Protein AF-A0A154BWI6-F1 (afdb_monomer_lite)

Sequence (62 aa):
MNQIVLRCNDGMFEVMMPNQNNDDVGVYKFKDYEEAFVLALEFSFKLGVPVQNQHLVCNIDK

Secondary structure (DSSP, 8-state):
--SEEEEEETTEEEEEEE-SSTT-EEEEEESSHHHHHHHHHHHHHHHT--EEEE--------

Organism: Anaerosporomusa subterr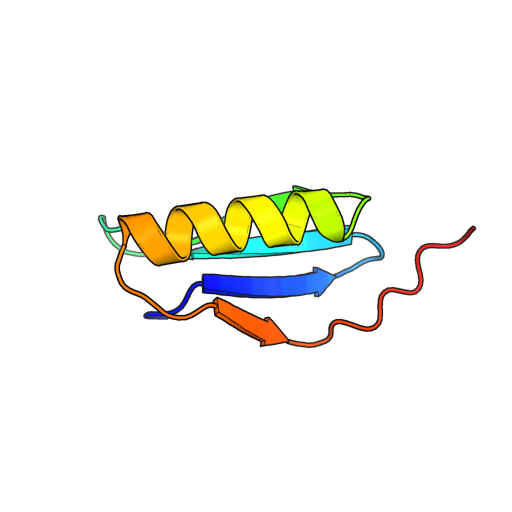anea (NCBI:txid1794912)

Foldseek 3Di:
DQAWEFADDPLWTWTWDDDPPPDDTDIDTHNDPVVSVVVRVVVCVVSVHYYDYDHHDGPNPD

Radius of gyration: 11.39 Å; chains: 1; bounding box: 31×15×32 Å

pLDDT: mean 83.65, std 12.73, range [50.25, 95.75]

Structure (mmCIF, N/CA/C/O backbone):
data_AF-A0A154BWI6-F1
#
_entry.id   AF-A0A154BWI6-F1
#
loop_
_atom_site.group_PDB
_atom_site.id
_atom_site.type_symbol
_atom_site.label_atom_id
_atom_site.label_alt_id
_atom_site.label_comp_id
_atom_site.label_asym_id
_atom_site.label_entity_id
_atom_site.label_seq_id
_atom_site.pdbx_PDB_ins_code
_atom_site.Cartn_x
_atom_site.Cartn_y
_atom_site.Cartn_z
_atom_site.occupancy
_atom_site.B_iso_or_equiv
_atom_site.auth_seq_id
_atom_site.auth_comp_id
_atom_site.auth_asym_id
_atom_site.auth_atom_id
_atom_site.pdbx_PDB_model_num
ATOM 1 N N . MET A 1 1 ? -14.483 -6.093 3.678 1.00 56.62 1 MET A N 1
ATOM 2 C CA . MET A 1 1 ? -13.076 -6.555 3.750 1.00 56.62 1 MET A CA 1
ATOM 3 C C . MET A 1 1 ? -12.443 -5.818 4.924 1.00 56.62 1 MET A C 1
ATOM 5 O O . MET A 1 1 ? -12.429 -4.607 4.860 1.00 56.62 1 MET A O 1
ATOM 9 N N . ASN A 1 2 ? -12.050 -6.469 6.028 1.00 73.56 2 ASN A N 1
ATOM 10 C CA . ASN A 1 2 ? -11.651 -5.764 7.271 1.00 73.56 2 ASN A CA 1
ATOM 11 C C . ASN A 1 2 ? -10.133 -5.497 7.365 1.00 73.56 2 ASN A C 1
ATOM 13 O O . ASN A 1 2 ? -9.548 -5.536 8.443 1.00 73.56 2 ASN A O 1
ATOM 17 N N . GLN A 1 3 ? -9.480 -5.333 6.217 1.00 81.62 3 GLN A N 1
ATOM 18 C CA . GLN A 1 3 ? -8.028 -5.232 6.078 1.00 81.62 3 GLN A CA 1
ATOM 19 C C . GLN A 1 3 ? -7.708 -4.165 5.035 1.00 81.62 3 GLN A C 1
ATOM 21 O O . GLN A 1 3 ? -8.517 -3.928 4.135 1.00 81.62 3 GLN A O 1
ATOM 26 N N . ILE A 1 4 ? -6.534 -3.549 5.153 1.00 91.06 4 ILE A N 1
ATOM 27 C CA . ILE A 1 4 ? -5.990 -2.680 4.107 1.00 91.06 4 ILE A CA 1
ATOM 28 C C . ILE A 1 4 ? -5.281 -3.583 3.111 1.00 91.06 4 ILE A C 1
ATOM 30 O O . ILE A 1 4 ? -4.410 -4.345 3.516 1.00 91.06 4 ILE A O 1
ATOM 34 N N . VAL A 1 5 ? -5.628 -3.519 1.830 1.00 92.19 5 VAL A N 1
ATOM 35 C CA . VAL A 1 5 ? -4.952 -4.329 0.809 1.00 92.19 5 VAL A CA 1
ATOM 36 C C . VAL A 1 5 ? -3.984 -3.452 0.034 1.00 92.19 5 VAL A C 1
ATOM 38 O O . VAL A 1 5 ? -4.409 -2.479 -0.580 1.00 92.19 5 VAL A O 1
ATOM 41 N N . LEU A 1 6 ? -2.701 -3.809 0.044 1.00 93.19 6 LEU A N 1
ATOM 42 C CA . LEU A 1 6 ? -1.703 -3.267 -0.872 1.00 93.19 6 LEU A CA 1
ATOM 43 C C . LEU A 1 6 ? -1.501 -4.277 -2.000 1.00 93.19 6 LEU A C 1
ATOM 45 O O . LEU A 1 6 ? -1.090 -5.417 -1.755 1.00 93.19 6 LEU A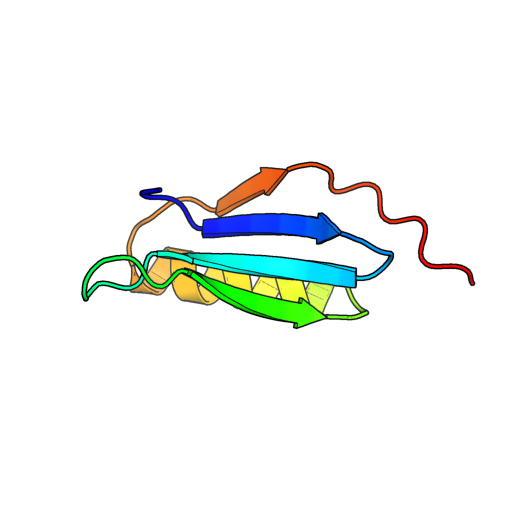 O 1
ATOM 49 N N . ARG A 1 7 ? -1.799 -3.871 -3.234 1.00 92.75 7 ARG A N 1
ATOM 50 C CA . ARG A 1 7 ? -1.654 -4.733 -4.411 1.00 92.75 7 ARG A CA 1
ATOM 51 C C . ARG A 1 7 ? -1.041 -4.020 -5.594 1.00 92.75 7 ARG A C 1
ATOM 53 O O . ARG A 1 7 ? -1.147 -2.808 -5.676 1.00 92.75 7 ARG A O 1
ATOM 60 N N . CYS A 1 8 ? -0.457 -4.755 -6.531 1.00 91.25 8 CYS A N 1
ATOM 61 C CA . CYS A 1 8 ? -0.240 -4.220 -7.870 1.00 91.25 8 CYS A CA 1
ATOM 62 C C . CYS A 1 8 ? -1.436 -4.557 -8.765 1.00 91.25 8 CYS A C 1
ATOM 64 O O . CYS A 1 8 ? -1.908 -5.696 -8.771 1.00 91.25 8 CYS A O 1
ATOM 66 N N . ASN A 1 9 ? -1.902 -3.579 -9.534 1.00 89.31 9 ASN A N 1
ATOM 67 C CA . ASN A 1 9 ? -2.899 -3.752 -10.579 1.00 89.31 9 ASN A CA 1
ATOM 68 C C . ASN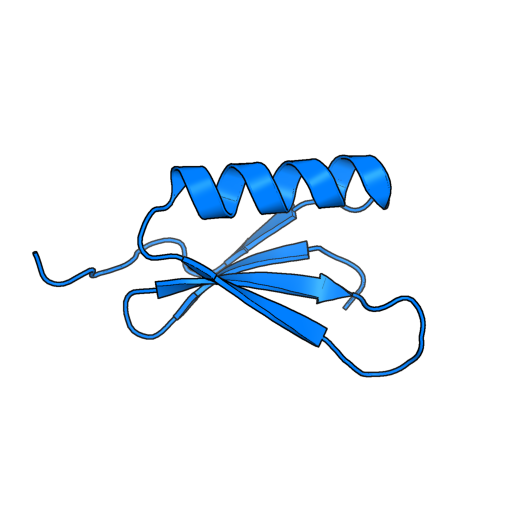 A 1 9 ? -2.564 -2.834 -11.766 1.00 89.31 9 ASN A C 1
ATOM 70 O O . ASN A 1 9 ? -2.300 -1.651 -11.565 1.00 89.31 9 ASN A O 1
ATOM 74 N N . ASP A 1 10 ? -2.554 -3.375 -12.986 1.00 86.94 10 ASP A N 1
ATOM 75 C CA . ASP A 1 10 ? -2.271 -2.634 -14.230 1.00 86.94 10 ASP A CA 1
ATOM 76 C C . ASP A 1 10 ? -1.008 -1.741 -14.174 1.00 86.94 10 ASP A C 1
ATOM 78 O O . ASP A 1 10 ? -1.011 -0.599 -14.631 1.00 86.94 10 ASP A O 1
ATOM 82 N N . GLY A 1 11 ? 0.078 -2.243 -13.571 1.00 86.56 11 GLY A N 1
ATOM 83 C CA . GLY A 1 11 ? 1.349 -1.509 -13.455 1.00 86.56 11 GLY A CA 1
ATOM 84 C C . GLY A 1 11 ? 1.348 -0.385 -12.411 1.00 86.56 11 GLY A C 1
ATOM 85 O O . GLY A 1 11 ? 2.255 0.443 -12.404 1.00 86.56 11 GLY A O 1
ATOM 86 N N . MET A 1 12 ? 0.345 -0.343 -11.531 1.00 91.50 12 MET A N 1
ATOM 87 C CA . MET A 1 12 ? 0.218 0.634 -10.450 1.00 91.50 12 MET A CA 1
ATOM 88 C C . MET A 1 12 ? 0.032 -0.078 -9.109 1.00 91.50 12 MET A C 1
ATOM 90 O O . MET A 1 12 ? -0.687 -1.073 -9.017 1.00 91.50 12 MET A O 1
ATOM 94 N N . PHE A 1 13 ? 0.621 0.458 -8.044 1.00 92.75 13 PHE A N 1
ATOM 95 C CA . PHE A 1 13 ? 0.345 0.002 -6.685 1.00 92.75 13 PHE A CA 1
ATOM 96 C C . PHE A 1 13 ? -0.955 0.631 -6.181 1.00 92.75 13 PHE A C 1
ATOM 98 O O . PHE A 1 13 ? -1.099 1.850 -6.155 1.00 92.75 13 PHE A O 1
ATOM 105 N N . GLU A 1 14 ? -1.914 -0.195 -5.785 1.00 93.75 14 GLU A N 1
ATOM 106 C CA . GLU A 1 14 ? -3.211 0.199 -5.254 1.00 93.75 14 GLU A CA 1
ATOM 107 C C . GLU A 1 14 ? -3.293 -0.112 -3.756 1.00 93.75 14 GLU A C 1
ATOM 109 O O . GLU A 1 14 ? -3.079 -1.252 -3.336 1.00 93.75 14 GLU A O 1
ATOM 114 N N . VAL A 1 15 ? -3.654 0.892 -2.956 1.00 93.56 15 VAL A N 1
ATOM 115 C CA . VAL A 1 15 ? -4.008 0.744 -1.541 1.00 93.56 15 VAL A CA 1
ATOM 116 C C . VAL A 1 15 ? -5.526 0.799 -1.426 1.00 93.56 15 VAL A C 1
ATOM 118 O O . VAL A 1 15 ? -6.134 1.839 -1.681 1.00 93.56 15 VAL A O 1
ATOM 121 N N . MET A 1 16 ? -6.135 -0.323 -1.057 1.00 91.62 16 MET A N 1
ATOM 122 C CA . MET A 1 16 ? -7.571 -0.458 -0.828 1.00 91.62 16 MET A CA 1
ATOM 123 C C . MET A 1 16 ? -7.870 -0.377 0.667 1.00 91.62 16 MET A C 1
ATOM 125 O O . MET A 1 16 ? -7.347 -1.178 1.444 1.00 91.62 16 MET A O 1
ATOM 129 N N . MET A 1 17 ? -8.730 0.554 1.071 1.00 87.44 17 MET A N 1
ATOM 130 C CA . MET A 1 17 ? -9.105 0.758 2.473 1.00 87.44 17 MET A CA 1
ATOM 131 C C . MET A 1 17 ? -10.565 0.391 2.740 1.00 87.44 17 MET A C 1
ATOM 133 O O . MET A 1 17 ? -11.432 0.720 1.927 1.00 87.44 17 MET A O 1
ATOM 137 N N . PRO A 1 18 ? -10.869 -0.210 3.903 1.00 75.38 18 PRO A N 1
ATOM 138 C CA . PRO A 1 18 ? -12.242 -0.331 4.371 1.00 75.38 18 PRO A CA 1
ATOM 139 C C . PRO A 1 18 ? -12.781 1.045 4.769 1.00 75.38 18 PRO A C 1
ATOM 141 O O . PRO A 1 18 ? -12.238 1.682 5.672 1.00 75.38 18 PRO A O 1
ATOM 144 N N . ASN A 1 19 ? -13.851 1.513 4.127 1.00 69.31 19 ASN A N 1
ATOM 145 C CA . ASN A 1 19 ? -14.564 2.691 4.609 1.00 69.31 19 ASN A CA 1
ATOM 146 C C . ASN A 1 19 ? -15.438 2.307 5.815 1.00 69.31 19 ASN A C 1
ATOM 148 O O . ASN A 1 19 ? -16.102 1.271 5.808 1.00 69.31 19 ASN A O 1
ATOM 152 N N . GLN A 1 20 ? -15.435 3.140 6.860 1.00 58.88 20 GLN A N 1
ATOM 153 C CA . GLN A 1 20 ? -16.241 2.922 8.070 1.00 58.88 20 GLN A CA 1
ATOM 154 C C . GLN A 1 20 ? -17.746 3.136 7.824 1.00 58.88 20 GLN A C 1
ATOM 156 O O . GLN A 1 20 ? -18.563 2.722 8.642 1.00 58.88 20 GLN A O 1
ATOM 161 N N . ASN A 1 21 ? -18.113 3.723 6.681 1.00 57.00 21 ASN A N 1
ATOM 162 C CA . ASN A 1 21 ? -19.491 3.931 6.254 1.00 57.00 21 ASN A CA 1
ATOM 163 C C . ASN A 1 21 ? -19.774 3.094 4.994 1.00 57.00 21 ASN A C 1
ATOM 165 O O . ASN A 1 21 ? -19.516 3.558 3.892 1.00 57.00 21 ASN A O 1
ATOM 169 N N . ASN A 1 22 ? -20.242 1.857 5.206 1.00 50.25 22 ASN A N 1
ATOM 170 C CA . ASN A 1 22 ? -20.858 0.902 4.266 1.00 50.25 22 ASN A CA 1
ATOM 171 C C . ASN A 1 22 ? -20.476 0.978 2.767 1.00 50.25 22 ASN A C 1
ATOM 173 O O . ASN A 1 22 ? -20.891 1.870 2.037 1.00 50.25 22 ASN A O 1
ATOM 177 N N . ASP A 1 23 ? -19.810 -0.092 2.320 1.00 56.53 23 ASP A N 1
ATOM 178 C CA . ASP A 1 23 ? -19.630 -0.578 0.939 1.00 56.53 23 ASP A CA 1
ATOM 179 C C . ASP A 1 23 ? -18.631 0.123 0.009 1.00 56.53 23 ASP A C 1
ATOM 181 O O . ASP A 1 23 ? -18.160 -0.518 -0.934 1.00 56.53 23 ASP A O 1
ATOM 185 N N . ASP A 1 24 ? -18.192 1.347 0.298 1.00 56.81 24 ASP A N 1
ATOM 186 C CA . ASP A 1 24 ? -17.136 1.967 -0.508 1.00 56.81 24 ASP A CA 1
ATOM 187 C C . ASP A 1 24 ? -15.741 1.494 -0.081 1.00 56.81 24 ASP A C 1
ATOM 189 O O . ASP A 1 24 ? -15.338 1.587 1.079 1.00 56.81 24 ASP A O 1
ATOM 193 N N . VAL A 1 25 ? -14.960 0.997 -1.038 1.00 73.81 25 VAL A N 1
ATOM 194 C CA . VAL A 1 25 ? -13.530 0.747 -0.851 1.00 73.81 25 VAL A CA 1
ATOM 195 C C . VAL A 1 25 ? -12.775 1.921 -1.451 1.00 73.81 25 VAL A C 1
ATOM 197 O O . VAL A 1 25 ? -12.789 2.118 -2.665 1.00 73.81 25 VAL A O 1
ATOM 200 N N . GLY A 1 26 ? -12.101 2.704 -0.608 1.00 83.44 26 GLY A N 1
ATOM 201 C CA . GLY A 1 26 ? -11.209 3.756 -1.093 1.00 83.44 26 GLY A CA 1
ATOM 202 C C . GLY A 1 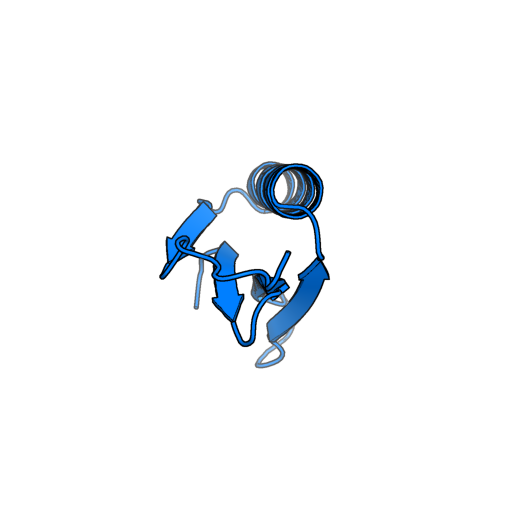26 ? -10.000 3.120 -1.773 1.00 83.44 26 GLY A C 1
ATOM 203 O O . GLY A 1 26 ? -9.285 2.361 -1.121 1.00 83.44 26 GLY A O 1
ATOM 204 N N . VAL A 1 27 ? -9.779 3.402 -3.061 1.00 90.69 27 VAL A N 1
ATOM 205 C CA . VAL A 1 27 ? -8.628 2.897 -3.827 1.00 90.69 27 VAL A CA 1
ATOM 206 C C . VAL A 1 27 ? -7.696 4.052 -4.172 1.00 90.69 27 VAL A C 1
ATOM 208 O O . VAL A 1 27 ? -8.072 4.963 -4.908 1.00 90.69 27 VAL A O 1
ATOM 211 N N . TYR A 1 28 ? -6.466 3.992 -3.672 1.00 92.12 28 TYR A N 1
ATOM 212 C CA . TYR A 1 28 ? -5.422 4.989 -3.912 1.00 92.12 28 TYR A CA 1
ATOM 213 C C . TYR A 1 28 ? -4.341 4.368 -4.785 1.00 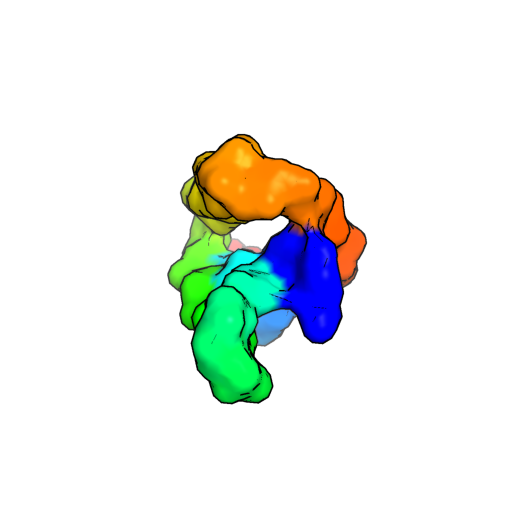92.12 28 TYR A C 1
ATOM 215 O O . TYR A 1 28 ? -3.862 3.287 -4.456 1.00 92.12 28 TYR A O 1
ATOM 223 N N . LYS A 1 29 ? -3.977 5.019 -5.894 1.00 93.56 29 LYS A N 1
ATOM 224 C CA . LYS A 1 29 ? -3.036 4.471 -6.882 1.00 93.56 29 LYS A CA 1
ATOM 225 C C . LYS A 1 29 ? -1.707 5.218 -6.866 1.00 93.56 29 LYS A C 1
ATOM 227 O O . LYS A 1 29 ? -1.701 6.445 -6.891 1.00 93.56 29 LYS A O 1
ATOM 232 N N .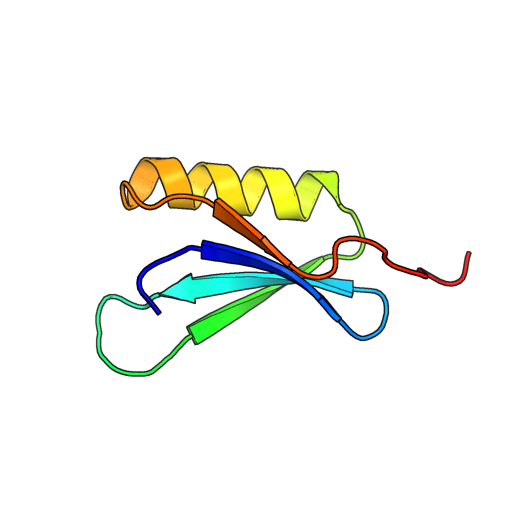 PHE A 1 30 ? -0.612 4.472 -6.930 1.00 92.38 30 PHE A N 1
ATOM 233 C CA . PHE A 1 30 ? 0.761 4.966 -6.881 1.00 92.38 30 PHE A CA 1
ATOM 234 C C . PHE A 1 30 ? 1.605 4.314 -7.973 1.00 92.38 30 PHE A C 1
ATOM 236 O O . PHE A 1 30 ? 1.385 3.156 -8.330 1.00 92.38 30 PHE A O 1
ATOM 243 N N . LYS A 1 31 ? 2.582 5.057 -8.498 1.00 90.94 31 LYS A N 1
ATOM 244 C CA . LYS A 1 31 ? 3.623 4.492 -9.374 1.00 90.94 31 LYS A CA 1
ATOM 245 C C . LYS A 1 31 ? 4.771 3.887 -8.574 1.00 90.94 31 LYS A C 1
ATOM 247 O O . LYS A 1 31 ? 5.411 2.956 -9.042 1.00 90.94 31 LYS A O 1
ATOM 252 N N . ASP A 1 32 ? 5.021 4.427 -7.389 1.00 90.81 32 ASP A N 1
ATOM 253 C CA . ASP A 1 32 ? 6.099 4.004 -6.513 1.00 90.81 32 ASP A CA 1
ATOM 254 C C . ASP A 1 32 ? 5.581 3.094 -5.389 1.00 90.81 32 ASP A C 1
ATOM 256 O O . ASP A 1 32 ? 4.494 3.307 -4.841 1.00 90.81 32 ASP A O 1
ATOM 260 N N . TYR A 1 33 ? 6.350 2.052 -5.070 1.00 90.12 33 TYR A N 1
ATOM 261 C CA . TYR A 1 33 ? 5.988 1.094 -4.025 1.00 90.12 33 TYR A CA 1
ATOM 262 C C . TYR A 1 33 ? 6.115 1.699 -2.625 1.00 90.12 33 TYR A C 1
ATOM 264 O O . TYR A 1 33 ? 5.274 1.417 -1.769 1.00 90.12 33 TYR A O 1
ATOM 272 N N . GLU A 1 34 ? 7.150 2.503 -2.373 1.00 92.94 34 GLU A N 1
ATOM 273 C CA . GLU A 1 34 ? 7.410 3.065 -1.048 1.00 92.94 34 GLU A CA 1
ATOM 274 C C . GLU A 1 34 ? 6.297 4.036 -0.657 1.00 92.94 34 GLU A C 1
ATOM 276 O O . GLU A 1 34 ? 5.779 3.945 0.456 1.00 92.94 34 GLU A O 1
ATOM 281 N N . GLU A 1 35 ? 5.844 4.884 -1.587 1.00 94.56 35 GLU A N 1
ATOM 282 C CA . GLU A 1 35 ? 4.701 5.779 -1.357 1.00 94.56 35 GLU A CA 1
ATOM 283 C C . GLU A 1 35 ? 3.422 5.004 -0.995 1.00 94.56 35 GLU A C 1
ATOM 285 O O . GLU A 1 35 ? 2.747 5.320 -0.007 1.00 94.56 35 GLU A O 1
ATOM 290 N N . ALA A 1 36 ? 3.111 3.947 -1.753 1.00 93.88 36 ALA A N 1
ATOM 291 C CA . ALA A 1 36 ? 1.950 3.099 -1.492 1.00 93.88 36 ALA A CA 1
ATOM 292 C C . ALA A 1 36 ? 2.056 2.384 -0.135 1.00 93.88 36 ALA A C 1
ATOM 294 O O . ALA A 1 36 ? 1.077 2.286 0.612 1.00 93.88 36 ALA A O 1
ATOM 295 N N . PHE A 1 37 ? 3.251 1.895 0.197 1.00 93.88 37 PHE A N 1
ATOM 296 C CA . PHE A 1 37 ? 3.519 1.180 1.438 1.00 93.88 37 PHE A CA 1
ATOM 297 C C . PHE A 1 37 ? 3.425 2.098 2.662 1.00 93.88 37 PHE A C 1
ATOM 299 O O . PHE A 1 37 ? 2.797 1.723 3.655 1.00 93.88 37 PHE A O 1
ATOM 306 N N . VAL A 1 38 ? 3.973 3.315 2.585 1.00 95.75 38 VAL A N 1
ATOM 307 C CA . VAL A 1 38 ? 3.864 4.321 3.653 1.00 95.75 38 VAL A CA 1
ATOM 308 C C . VAL A 1 38 ? 2.400 4.658 3.921 1.00 95.75 38 VAL A C 1
ATOM 310 O O . VAL A 1 38 ? 1.970 4.597 5.075 1.00 95.75 38 VAL A O 1
ATOM 313 N N . LEU A 1 39 ? 1.605 4.920 2.876 1.00 94.19 39 LEU A N 1
ATOM 314 C CA . LEU A 1 39 ? 0.181 5.202 3.055 1.00 94.19 39 LEU A CA 1
ATOM 315 C C . LEU A 1 39 ? -0.546 4.017 3.716 1.00 94.19 39 LEU A C 1
ATOM 317 O O . LEU A 1 39 ? -1.311 4.207 4.664 1.00 94.19 39 LEU A O 1
ATOM 321 N N . ALA A 1 40 ? -0.292 2.788 3.254 1.00 93.38 40 ALA A N 1
ATOM 322 C CA . ALA A 1 40 ? -0.908 1.591 3.824 1.00 93.38 40 ALA A CA 1
ATOM 323 C C . ALA A 1 40 ? -0.580 1.424 5.321 1.00 93.38 40 ALA A C 1
ATOM 325 O O . ALA A 1 40 ? -1.471 1.098 6.111 1.00 93.38 40 ALA A O 1
ATOM 326 N N . LEU A 1 41 ? 0.665 1.698 5.729 1.00 94.12 41 LEU A N 1
ATOM 327 C CA . LEU A 1 41 ? 1.073 1.672 7.136 1.00 94.12 41 LEU A CA 1
ATOM 328 C C . LEU A 1 41 ? 0.389 2.763 7.964 1.00 94.12 41 LEU A C 1
ATOM 330 O O . LEU A 1 41 ? -0.097 2.471 9.057 1.00 94.12 41 LEU A O 1
ATOM 334 N N . GLU A 1 42 ? 0.300 3.997 7.464 1.00 93.81 42 GLU A N 1
ATOM 335 C CA . GLU A 1 42 ? -0.378 5.079 8.188 1.00 93.81 42 GLU A CA 1
ATOM 336 C C . GLU A 1 42 ? -1.833 4.731 8.511 1.00 93.81 42 GLU A C 1
ATOM 338 O O . GLU A 1 42 ? -2.299 4.949 9.634 1.00 93.81 42 GLU A O 1
ATOM 343 N N . PHE A 1 43 ? -2.557 4.172 7.541 1.00 90.56 43 PHE A N 1
ATOM 344 C CA . PHE A 1 43 ? -3.929 3.731 7.767 1.00 90.56 43 PHE A CA 1
ATOM 345 C C . PHE A 1 43 ? -3.999 2.505 8.670 1.00 90.56 43 PHE A C 1
ATOM 347 O O . PHE A 1 43 ? -4.911 2.423 9.490 1.00 90.56 43 PHE A O 1
ATOM 354 N N . SER A 1 44 ? -3.032 1.591 8.577 1.00 91.75 44 SER A N 1
ATOM 355 C CA . SER A 1 44 ? -2.951 0.431 9.468 1.00 91.75 44 SER A CA 1
ATOM 356 C C . SER A 1 44 ? -2.846 0.867 10.926 1.00 91.75 44 SER A C 1
ATOM 358 O O . SER A 1 44 ? -3.612 0.388 11.763 1.00 91.75 44 SER A O 1
ATOM 360 N N . PHE A 1 45 ? -1.998 1.859 11.216 1.00 91.81 45 PHE A N 1
ATOM 361 C CA . PHE A 1 45 ? -1.890 2.448 12.550 1.00 91.81 45 PHE A CA 1
ATOM 362 C C . PHE A 1 45 ? -3.161 3.186 12.981 1.00 91.81 45 PHE A C 1
ATOM 364 O O . PHE A 1 45 ? -3.609 3.009 14.112 1.00 91.81 45 PHE A O 1
ATOM 371 N N . LYS A 1 46 ? -3.761 3.994 12.097 1.00 89.75 46 LYS A N 1
ATOM 372 C CA . LYS A 1 46 ? -4.972 4.776 12.417 1.00 89.75 46 LYS A CA 1
ATOM 373 C C . LYS A 1 46 ? -6.200 3.898 12.671 1.00 89.75 46 LYS A C 1
ATOM 375 O O . LYS A 1 46 ? -7.016 4.229 13.525 1.00 89.75 46 LYS A O 1
ATOM 380 N N . LEU A 1 47 ? -6.348 2.811 11.917 1.00 86.44 47 LEU A N 1
ATOM 381 C CA . LEU A 1 47 ? -7.529 1.944 11.946 1.00 86.44 47 LEU A CA 1
ATOM 382 C C . LEU A 1 47 ? -7.337 0.692 12.814 1.00 86.44 47 LEU A C 1
ATOM 384 O O . LEU A 1 47 ? -8.313 0.002 13.095 1.00 86.44 47 LEU A O 1
ATOM 388 N N . GLY A 1 48 ? -6.103 0.378 13.222 1.00 89.56 48 GLY A N 1
ATOM 389 C CA . GLY A 1 48 ? -5.793 -0.839 13.975 1.00 89.56 48 GLY A CA 1
ATOM 390 C C . GLY A 1 48 ? -6.018 -2.123 13.169 1.00 89.56 48 GLY A C 1
ATOM 391 O O . GLY A 1 48 ? -6.282 -3.175 13.748 1.00 89.56 48 GLY A O 1
ATOM 392 N N . VAL A 1 49 ? -5.948 -2.042 11.836 1.00 88.94 49 VAL A N 1
ATOM 393 C CA . VAL A 1 49 ? -6.147 -3.181 10.925 1.00 88.94 49 VAL A CA 1
ATOM 394 C C . VAL A 1 49 ? -4.840 -3.525 10.215 1.00 88.94 49 VAL A C 1
ATOM 396 O O . VAL A 1 49 ? -4.071 -2.621 9.891 1.00 88.94 49 VAL A O 1
ATOM 399 N N . PRO A 1 50 ? -4.555 -4.808 9.947 1.00 90.44 50 PRO A N 1
ATOM 400 C CA . PRO A 1 50 ? -3.322 -5.189 9.274 1.00 90.44 50 PRO A CA 1
ATOM 401 C C . PRO A 1 50 ? -3.331 -4.785 7.793 1.00 90.44 50 PRO A C 1
ATOM 403 O O . PRO A 1 50 ? -4.387 -4.733 7.151 1.00 90.44 50 PRO A O 1
ATOM 406 N N . VAL A 1 51 ? -2.131 -4.564 7.251 1.00 91.69 51 VAL A N 1
ATOM 407 C CA . VAL A 1 51 ? -1.899 -4.493 5.803 1.00 91.69 51 VAL A CA 1
ATOM 408 C C . VAL A 1 51 ? -1.765 -5.911 5.253 1.00 91.69 51 VAL A C 1
ATOM 410 O O . VAL A 1 51 ? -0.944 -6.698 5.726 1.00 91.69 51 VAL A O 1
ATOM 413 N N . GLN A 1 52 ? -2.557 -6.235 4.240 1.00 91.50 52 GLN A N 1
ATOM 414 C CA . GLN A 1 52 ? -2.469 -7.464 3.471 1.00 91.50 52 GLN A CA 1
ATOM 415 C C . GLN A 1 52 ? -1.834 -7.169 2.114 1.00 91.50 52 GLN A C 1
ATOM 417 O O . GLN A 1 52 ? -2.376 -6.427 1.300 1.00 91.50 52 GLN A O 1
ATOM 422 N N . ASN A 1 53 ? -0.703 -7.810 1.850 1.00 88.69 53 ASN A N 1
ATOM 423 C CA . ASN A 1 53 ? -0.031 -7.727 0.563 1.00 88.69 53 ASN A CA 1
ATOM 424 C C . ASN A 1 53 ? -0.625 -8.761 -0.402 1.00 88.69 53 ASN A C 1
ATOM 426 O O . ASN A 1 53 ? -0.614 -9.957 -0.104 1.00 88.69 53 ASN A O 1
ATOM 430 N N . GLN A 1 54 ? -1.122 -8.325 -1.559 1.00 83.12 54 GLN A N 1
ATOM 431 C CA . GLN A 1 54 ? -1.655 -9.206 -2.605 1.00 83.12 54 GLN A CA 1
ATOM 432 C C . GLN A 1 54 ? -1.011 -8.859 -3.947 1.00 83.12 54 GLN A C 1
ATOM 434 O O . GLN A 1 54 ? -1.007 -7.705 -4.333 1.00 83.12 54 GLN A O 1
ATOM 439 N N . HIS A 1 55 ? -0.477 -9.835 -4.685 1.00 79.25 55 HIS A N 1
ATOM 440 C CA . HIS A 1 55 ? 0.090 -9.588 -6.023 1.00 79.25 55 HIS A CA 1
ATOM 441 C C . HIS A 1 55 ? 1.094 -8.410 -6.072 1.00 79.25 55 HIS A C 1
ATOM 443 O O . HIS A 1 55 ? 0.955 -7.511 -6.887 1.00 79.25 55 HIS A O 1
ATOM 449 N N . LEU A 1 56 ? 2.106 -8.381 -5.193 1.00 75.50 56 LEU A N 1
ATOM 450 C CA . LEU A 1 56 ? 3.081 -7.272 -5.126 1.00 75.50 56 LEU A CA 1
ATOM 451 C C . LEU A 1 56 ? 4.081 -7.210 -6.293 1.00 75.50 56 LEU A C 1
ATOM 453 O O . LEU A 1 56 ? 4.856 -6.260 -6.389 1.00 75.50 56 LEU A O 1
ATOM 457 N N . VAL A 1 57 ? 4.100 -8.212 -7.171 1.00 78.12 57 VAL A N 1
ATOM 458 C CA . VAL A 1 57 ? 4.960 -8.183 -8.356 1.00 78.12 57 VAL A CA 1
ATOM 459 C C . VAL A 1 57 ? 4.322 -7.252 -9.378 1.00 78.12 57 VAL A C 1
ATOM 461 O O . VAL A 1 57 ? 3.311 -7.594 -9.986 1.00 78.12 57 VAL A O 1
ATOM 464 N N . CYS A 1 58 ? 4.916 -6.074 -9.544 1.00 76.19 58 CYS A N 1
ATOM 465 C CA . CYS A 1 58 ? 4.439 -5.046 -10.453 1.00 76.19 58 CYS A CA 1
ATOM 466 C C . CYS A 1 58 ? 5.393 -4.944 -11.641 1.00 76.19 58 CYS A C 1
ATOM 468 O O . CYS A 1 58 ? 6.526 -4.486 -11.499 1.00 76.19 58 CYS A O 1
ATOM 470 N N . ASN A 1 59 ? 4.938 -5.392 -12.814 1.00 70.38 59 ASN A N 1
ATOM 471 C CA . ASN A 1 59 ? 5.622 -5.112 -14.073 1.00 70.38 59 ASN A CA 1
ATOM 472 C C . ASN A 1 59 ? 5.289 -3.674 -14.465 1.00 70.38 59 ASN A C 1
ATOM 474 O O . ASN A 1 59 ? 4.406 -3.420 -15.280 1.00 70.38 59 ASN A O 1
ATOM 478 N N . ILE A 1 60 ? 5.954 -2.737 -13.801 1.00 65.62 60 ILE A N 1
ATOM 479 C CA . ILE A 1 60 ? 5.974 -1.342 -14.211 1.00 65.62 60 ILE A CA 1
ATOM 480 C C . ILE A 1 60 ? 6.908 -1.336 -15.413 1.00 65.62 60 ILE A C 1
ATOM 482 O O . ILE A 1 60 ? 8.117 -1.503 -15.237 1.00 65.62 60 ILE A O 1
ATOM 486 N N . ASP A 1 61 ? 6.349 -1.284 -16.624 1.00 61.28 61 ASP A N 1
ATOM 487 C CA . ASP A 1 61 ? 7.160 -1.096 -17.827 1.00 61.28 61 ASP A CA 1
ATOM 488 C C . ASP A 1 61 ? 8.113 0.080 -17.567 1.00 61.28 61 ASP A C 1
ATOM 490 O O . ASP A 1 61 ? 7.681 1.174 -17.193 1.00 61.28 61 ASP A O 1
ATOM 494 N N . LYS A 1 62 ? 9.415 -0.219 -17.636 1.00 51.66 62 LYS A N 1
ATOM 495 C CA . LYS A 1 62 ? 10.507 0.719 -17.355 1.00 51.66 62 LYS A CA 1
ATOM 496 C C . LYS A 1 62 ? 10.540 1.863 -18.356 1.00 51.66 62 LYS A C 1
ATOM 498 O O . LYS A 1 62 ? 10.323 1.595 -19.558 1.00 51.66 62 LYS A O 1
#